Protein AF-A0A817H2T9-F1 (afdb_monomer_lite)

Sequence (141 aa):
MSSAGDNTNNDQTVTIPSGDANQVIPAGVVGNSAQSTLNPNVPHTKADLDNHANQLNPNNPRYAGHQERLAAAAASREAAALHQKAQAAYQYANQLEATALEAQEAANQLHQEAILCAQQASMGANTRRESVSMSGRPFTR

Foldseek 3Di:
DDDDDDDDDDDDDDDDDDDDDDDPDPDDDDDDPPPPPPPVPDPQDPVNVVVVVLVPDPPNVVVVCPVVVVVVVVVVVVVVVVVVVVVVVVVVVVVVVVVVVVVVVVVVVVVVVVVVVVVVVVVVVVVVVVVVVPPDDPDDD

Structure (mmCIF, N/CA/C/O backbone):
data_AF-A0A817H2T9-F1
#
_entry.id   AF-A0A817H2T9-F1
#
loop_
_atom_site.group_PDB
_atom_site.id
_atom_site.type_symbol
_atom_site.label_atom_id
_atom_site.label_alt_id
_atom_site.label_comp_id
_atom_site.label_asym_id
_atom_site.label_entity_id
_atom_site.label_seq_id
_atom_site.pdbx_PDB_ins_code
_atom_site.Cartn_x
_atom_site.Cartn_y
_atom_site.Cartn_z
_atom_site.occupancy
_atom_site.B_iso_or_equiv
_atom_site.auth_seq_id
_atom_site.auth_comp_id
_atom_site.auth_asym_id
_atom_site.auth_atom_id
_atom_site.pdbx_PDB_model_num
ATOM 1 N N . MET A 1 1 ? 39.437 -14.691 5.733 1.00 40.34 1 MET A N 1
ATOM 2 C CA . MET A 1 1 ? 40.181 -13.914 4.724 1.00 40.34 1 MET A CA 1
ATOM 3 C C . MET A 1 1 ? 39.245 -12.852 4.179 1.00 40.34 1 MET A C 1
ATOM 5 O O . MET A 1 1 ? 38.213 -13.239 3.662 1.00 40.34 1 MET A O 1
ATOM 9 N N . SER A 1 2 ? 39.608 -11.587 4.428 1.00 41.94 2 SER A N 1
ATOM 10 C CA . SER A 1 2 ? 39.316 -10.328 3.710 1.00 41.94 2 SER A CA 1
ATOM 11 C C . SER A 1 2 ? 37.922 -10.077 3.119 1.00 41.94 2 SER A C 1
ATOM 13 O O . SER A 1 2 ? 37.378 -10.919 2.428 1.00 41.94 2 SER A O 1
ATOM 15 N N . SER A 1 3 ? 37.342 -8.883 3.155 1.00 40.16 3 SER A N 1
ATOM 16 C CA . SER A 1 3 ? 37.561 -7.597 3.834 1.00 40.16 3 SER A CA 1
ATOM 17 C C . SER A 1 3 ? 36.453 -6.701 3.270 1.00 40.16 3 SER A C 1
ATOM 19 O O . SER A 1 3 ? 36.126 -6.808 2.089 1.00 40.16 3 SER A O 1
ATOM 21 N N . ALA A 1 4 ? 35.903 -5.831 4.111 1.00 47.75 4 ALA A N 1
ATOM 22 C CA . ALA A 1 4 ? 34.955 -4.783 3.764 1.00 47.75 4 ALA A CA 1
ATOM 23 C C . ALA A 1 4 ? 35.495 -3.834 2.679 1.00 47.75 4 ALA A C 1
ATOM 25 O O . ALA A 1 4 ? 36.705 -3.628 2.561 1.00 47.75 4 ALA A O 1
ATOM 26 N N . GLY A 1 5 ? 34.569 -3.240 1.928 1.00 43.91 5 GLY A N 1
ATOM 27 C CA . GLY A 1 5 ? 34.800 -2.105 1.044 1.00 43.91 5 GLY A CA 1
ATOM 28 C C . GLY A 1 5 ? 33.702 -1.078 1.281 1.00 43.91 5 GLY A C 1
ATOM 29 O O . GLY A 1 5 ? 32.745 -1.011 0.513 1.00 43.91 5 GLY A O 1
ATOM 30 N N . ASP A 1 6 ? 33.831 -0.352 2.391 1.00 40.09 6 ASP A N 1
ATOM 31 C CA . ASP A 1 6 ? 33.070 0.852 2.709 1.00 40.09 6 ASP A CA 1
ATOM 32 C C . ASP A 1 6 ? 33.273 1.910 1.619 1.00 40.09 6 ASP A C 1
ATOM 34 O O . ASP A 1 6 ? 34.397 2.232 1.230 1.00 40.09 6 ASP A O 1
ATOM 38 N N . ASN A 1 7 ? 32.165 2.464 1.131 1.00 46.22 7 ASN A N 1
ATOM 39 C CA . ASN A 1 7 ? 32.153 3.582 0.199 1.00 46.22 7 ASN A CA 1
ATOM 40 C C . ASN A 1 7 ? 32.037 4.890 0.992 1.00 46.22 7 ASN A C 1
ATOM 42 O O . ASN A 1 7 ? 30.945 5.425 1.179 1.00 46.22 7 ASN A O 1
ATOM 46 N N . THR A 1 8 ? 33.169 5.386 1.485 1.00 44.97 8 THR A N 1
ATOM 47 C CA . THR A 1 8 ? 33.287 6.715 2.093 1.00 44.97 8 THR A CA 1
ATOM 48 C C . THR A 1 8 ? 33.990 7.652 1.124 1.00 44.97 8 THR A C 1
ATOM 50 O O . THR A 1 8 ? 35.210 7.621 1.001 1.00 44.97 8 THR A O 1
ATOM 53 N N . ASN A 1 9 ? 33.227 8.504 0.449 1.00 42.25 9 ASN A N 1
ATOM 54 C CA . ASN A 1 9 ? 33.768 9.677 -0.231 1.00 42.25 9 ASN A CA 1
ATOM 55 C C . ASN A 1 9 ? 32.742 10.803 -0.165 1.00 42.25 9 ASN A C 1
ATOM 57 O O . ASN A 1 9 ? 32.077 11.103 -1.152 1.00 42.25 9 ASN A O 1
ATOM 61 N N . ASN A 1 10 ? 32.582 11.397 1.017 1.00 47.50 10 ASN A N 1
ATOM 62 C CA . ASN A 1 10 ? 32.003 12.730 1.115 1.00 47.50 10 ASN A CA 1
ATOM 63 C C . ASN A 1 10 ? 32.319 13.393 2.461 1.00 47.50 10 ASN A C 1
ATOM 65 O O . ASN A 1 10 ? 31.408 13.637 3.241 1.00 47.50 10 ASN A O 1
ATOM 69 N N . ASP A 1 11 ? 33.594 13.650 2.759 1.00 45.78 11 ASP A N 1
ATOM 70 C CA . ASP A 1 11 ? 33.909 14.713 3.719 1.00 45.78 11 ASP A CA 1
ATOM 71 C C . ASP A 1 11 ? 35.365 15.174 3.603 1.00 45.78 11 ASP A C 1
ATOM 73 O O . ASP A 1 11 ? 36.266 14.569 4.177 1.00 45.78 11 ASP A O 1
ATOM 77 N N . GLN A 1 12 ? 35.603 16.241 2.839 1.00 41.78 12 GLN A N 1
ATOM 78 C CA . GLN A 1 12 ? 36.712 17.159 3.102 1.00 41.78 12 GLN A CA 1
ATOM 79 C C . GLN A 1 12 ? 36.248 18.585 2.809 1.00 41.78 12 GLN A C 1
ATOM 81 O O . GLN A 1 12 ? 36.297 19.079 1.683 1.00 41.78 12 GLN A O 1
ATOM 86 N N . THR A 1 13 ? 35.782 19.252 3.861 1.00 42.66 13 THR A N 1
ATOM 87 C CA . THR A 1 13 ? 35.666 20.707 3.931 1.00 42.66 13 THR A CA 1
ATOM 88 C C . THR A 1 13 ? 37.057 21.333 3.797 1.00 42.66 13 THR A C 1
ATOM 90 O O . THR A 1 13 ? 37.914 21.123 4.657 1.00 42.66 13 THR A O 1
ATOM 93 N N . VAL A 1 14 ? 37.293 22.114 2.741 1.00 42.47 14 VAL A N 1
ATOM 94 C CA . VAL A 1 14 ? 38.533 22.885 2.576 1.00 42.47 14 VAL A CA 1
ATOM 95 C C . VAL A 1 14 ? 38.307 24.315 3.059 1.00 42.47 14 VAL A C 1
ATOM 97 O O . VAL A 1 14 ? 37.617 25.109 2.422 1.00 42.47 14 VAL A O 1
ATOM 100 N N . THR A 1 15 ? 38.922 24.638 4.195 1.00 38.88 15 THR A N 1
ATOM 101 C CA . THR A 1 15 ? 39.158 26.008 4.660 1.00 38.88 15 THR A CA 1
ATOM 102 C C . THR A 1 15 ? 40.142 26.690 3.711 1.00 38.88 15 THR A C 1
ATOM 104 O O . THR A 1 15 ? 41.254 26.201 3.526 1.00 38.88 15 THR A O 1
ATOM 107 N N . ILE A 1 16 ? 39.752 27.821 3.119 1.00 44.97 16 ILE A N 1
ATOM 108 C CA . ILE A 1 16 ? 40.612 28.637 2.249 1.00 44.97 16 ILE A CA 1
ATOM 109 C C . ILE A 1 16 ? 41.299 29.713 3.105 1.00 44.97 16 ILE A C 1
ATOM 111 O O . ILE A 1 16 ? 40.602 30.598 3.606 1.00 44.97 16 ILE A O 1
ATOM 115 N N . PRO A 1 17 ? 42.638 29.721 3.255 1.00 43.69 17 PRO A N 1
ATOM 116 C CA . PRO A 1 17 ? 43.346 30.926 3.638 1.00 43.69 17 PRO A CA 1
ATOM 117 C C . PRO A 1 17 ? 43.644 31.755 2.383 1.00 43.69 17 PRO A C 1
ATOM 119 O O . PRO A 1 17 ? 44.238 31.289 1.413 1.00 43.69 17 PRO A O 1
ATOM 122 N N . SER A 1 18 ? 43.185 33.001 2.421 1.00 51.47 18 SER A N 1
ATOM 123 C CA . SER A 1 18 ? 43.515 34.071 1.483 1.00 51.47 18 SER A CA 1
ATOM 124 C C . SER A 1 18 ? 45.024 34.344 1.467 1.00 51.47 18 SER A C 1
ATOM 126 O O . SER A 1 18 ? 45.608 34.525 2.533 1.00 51.47 18 SER A O 1
ATOM 128 N N . GLY A 1 19 ? 45.633 34.458 0.281 1.00 40.84 19 GLY A N 1
ATOM 129 C CA . GLY A 1 19 ? 46.978 35.028 0.133 1.00 40.84 19 GLY A CA 1
ATOM 130 C C . GLY A 1 19 ? 47.768 34.563 -1.095 1.00 40.84 19 GLY A C 1
ATOM 131 O O . GLY A 1 19 ? 48.317 33.472 -1.094 1.00 40.84 19 GLY A O 1
ATOM 132 N N . ASP A 1 20 ? 47.843 35.450 -2.088 1.00 39.31 20 ASP A N 1
ATOM 133 C CA . ASP A 1 20 ? 48.924 35.665 -3.064 1.00 39.31 20 ASP A CA 1
ATOM 134 C C . ASP A 1 20 ? 49.402 34.576 -4.057 1.00 39.31 20 ASP A C 1
ATOM 136 O O . ASP A 1 20 ? 50.111 33.624 -3.751 1.00 39.31 20 ASP A O 1
ATOM 140 N N . ALA A 1 21 ? 49.096 34.868 -5.331 1.00 52.25 21 ALA A N 1
ATOM 141 C CA . ALA A 1 21 ? 50.035 34.988 -6.453 1.00 52.25 21 ALA A CA 1
ATOM 142 C C . ALA A 1 21 ? 51.079 33.876 -6.695 1.00 52.25 21 ALA A C 1
ATOM 144 O O . ALA A 1 21 ? 52.276 34.100 -6.558 1.00 52.25 21 ALA A O 1
ATOM 145 N N . ASN A 1 22 ? 50.629 32.724 -7.202 1.00 45.31 22 ASN A N 1
ATOM 146 C CA . ASN A 1 22 ? 51.209 32.045 -8.379 1.00 45.31 22 ASN A CA 1
ATOM 147 C C . ASN A 1 22 ? 50.418 30.759 -8.654 1.00 45.31 22 ASN A C 1
ATOM 149 O O . ASN A 1 22 ? 50.755 29.683 -8.160 1.00 45.31 22 ASN A O 1
ATOM 153 N N . GLN A 1 23 ? 49.339 30.845 -9.434 1.00 38.88 23 GLN A N 1
ATOM 154 C CA . GLN A 1 23 ? 48.657 29.634 -9.889 1.00 38.88 23 GLN A CA 1
ATOM 155 C C . GLN A 1 23 ? 49.365 29.073 -11.123 1.00 38.88 23 GLN A C 1
ATOM 157 O O . GLN A 1 23 ? 49.098 29.457 -12.259 1.00 38.88 23 GLN A O 1
ATOM 162 N N . VAL A 1 24 ? 50.267 28.127 -10.869 1.00 46.53 24 VAL A N 1
ATOM 163 C CA . VAL A 1 24 ? 50.585 27.053 -11.811 1.00 46.53 24 VAL A CA 1
ATOM 164 C C . VAL A 1 24 ? 49.284 26.288 -12.046 1.00 46.53 24 VAL A C 1
ATOM 166 O O . VAL A 1 24 ? 48.805 25.610 -11.143 1.00 46.53 24 VAL A O 1
ATOM 169 N N . ILE A 1 25 ? 48.688 26.434 -13.230 1.00 44.66 25 ILE A N 1
ATOM 170 C CA . ILE A 1 25 ? 47.496 25.677 -13.629 1.00 44.66 25 ILE A CA 1
ATOM 171 C C . ILE A 1 25 ? 47.930 24.218 -13.865 1.00 44.66 25 ILE A C 1
ATOM 173 O O . ILE A 1 25 ? 48.711 23.970 -14.788 1.00 44.66 25 ILE A O 1
ATOM 177 N N . PRO A 1 26 ? 47.464 23.239 -13.066 1.00 43.03 26 PRO A N 1
ATOM 178 C CA . PRO A 1 26 ? 47.721 21.828 -13.313 1.00 43.03 26 PRO A CA 1
ATOM 179 C C . PRO A 1 26 ? 46.874 21.346 -14.495 1.00 43.03 26 PRO A C 1
ATOM 181 O O . PRO A 1 26 ? 45.735 21.776 -14.680 1.00 43.03 26 PRO A O 1
ATOM 184 N N . ALA A 1 27 ? 47.431 20.428 -15.283 1.00 46.00 27 ALA A N 1
ATOM 185 C CA . ALA A 1 27 ? 46.771 19.773 -16.406 1.00 46.00 27 ALA A CA 1
ATOM 186 C C . ALA A 1 27 ? 45.490 19.050 -15.951 1.00 46.00 27 ALA A C 1
ATOM 188 O O . ALA A 1 27 ? 45.538 17.905 -15.510 1.00 46.00 27 ALA A O 1
ATOM 189 N N . GLY A 1 28 ? 44.345 19.728 -16.015 1.00 47.56 28 GLY A N 1
ATOM 190 C CA . GLY A 1 28 ? 43.100 19.121 -15.553 1.00 47.56 28 GLY A CA 1
ATOM 191 C C . GLY A 1 28 ? 41.895 20.036 -15.393 1.00 47.56 28 GLY A C 1
ATOM 192 O O . GLY A 1 28 ? 40.995 19.672 -14.655 1.00 47.56 28 GLY A O 1
ATOM 193 N N . VAL A 1 29 ? 41.829 21.198 -16.045 1.00 53.00 29 VAL A N 1
ATOM 194 C CA . VAL A 1 29 ? 40.591 21.992 -16.106 1.00 53.00 29 VAL A CA 1
ATOM 195 C C . VAL A 1 29 ? 40.558 22.732 -17.434 1.00 53.00 29 VAL A C 1
ATOM 197 O O . VAL A 1 29 ? 41.221 23.747 -17.555 1.00 53.00 29 VAL A O 1
ATOM 200 N N . VAL A 1 30 ? 39.808 22.223 -18.414 1.00 44.22 30 VAL A N 1
ATOM 201 C CA . VAL A 1 30 ? 38.775 22.984 -19.139 1.00 44.22 30 VAL A CA 1
ATOM 202 C C . VAL A 1 30 ? 37.838 21.943 -19.747 1.00 44.22 30 VAL A C 1
ATOM 204 O O . VAL A 1 30 ? 38.146 21.306 -20.754 1.00 44.22 30 VAL A O 1
ATOM 207 N N . GLY A 1 31 ? 36.674 21.771 -19.124 1.00 48.34 31 GLY A N 1
ATOM 208 C CA . GLY A 1 31 ? 35.517 21.297 -19.858 1.00 48.34 31 GLY A CA 1
ATOM 209 C C . GLY A 1 31 ? 35.251 22.299 -20.970 1.00 48.34 31 GLY A C 1
ATOM 210 O O . GLY A 1 31 ? 34.931 23.447 -20.699 1.00 48.34 31 GLY A O 1
ATOM 211 N N . ASN A 1 32 ? 35.424 21.874 -22.211 1.00 40.41 32 ASN A N 1
ATOM 212 C CA . ASN A 1 32 ? 34.804 22.533 -23.339 1.00 40.41 32 ASN A CA 1
ATOM 213 C C . ASN A 1 32 ? 34.183 21.434 -24.182 1.00 40.41 32 ASN A C 1
ATOM 215 O O . ASN A 1 32 ? 34.826 20.787 -25.006 1.00 40.41 32 ASN A O 1
ATOM 219 N N . SER A 1 33 ? 32.883 21.266 -23.979 1.00 46.72 33 SER A N 1
ATOM 220 C CA . SER A 1 33 ? 31.929 21.225 -25.075 1.00 46.72 33 SER A CA 1
ATOM 221 C C . SER A 1 33 ? 32.259 22.327 -26.093 1.00 46.72 33 SER A C 1
ATOM 223 O O . SER A 1 33 ? 31.587 23.348 -26.168 1.00 46.72 33 SER A O 1
ATOM 225 N N . ALA A 1 34 ? 33.321 22.126 -26.871 1.00 50.28 34 ALA A N 1
ATOM 226 C CA . ALA A 1 34 ? 33.416 22.671 -28.205 1.00 50.28 34 ALA A CA 1
ATOM 227 C C . ALA A 1 34 ? 32.360 21.875 -28.988 1.00 50.28 34 ALA A C 1
ATOM 229 O O . ALA A 1 34 ? 32.623 20.801 -29.508 1.00 50.28 34 ALA A O 1
ATOM 230 N N . GLN A 1 35 ? 31.086 22.273 -29.021 1.00 45.78 35 GLN A N 1
ATOM 231 C CA . GLN A 1 35 ? 30.671 23.444 -29.788 1.00 45.78 35 GLN A CA 1
ATOM 232 C C . GLN A 1 35 ? 31.790 23.815 -30.754 1.00 45.78 35 GLN A C 1
ATOM 234 O O . GLN A 1 35 ? 32.546 24.753 -30.531 1.00 45.78 35 GLN A O 1
ATOM 239 N N . SER A 1 36 ? 31.964 22.919 -31.731 1.00 46.91 36 SER A N 1
ATOM 240 C CA . SER A 1 36 ? 32.807 23.089 -32.897 1.00 46.91 36 SER A CA 1
ATOM 241 C C . SER A 1 36 ? 32.422 24.433 -33.499 1.00 46.91 36 SER A C 1
ATOM 243 O O . SER A 1 36 ? 31.450 24.563 -34.242 1.00 46.91 36 SER A O 1
ATOM 245 N N . THR A 1 37 ? 33.117 25.478 -33.060 1.00 48.12 37 THR A N 1
ATOM 246 C CA . THR A 1 37 ? 33.172 26.737 -33.763 1.00 48.12 37 THR A CA 1
ATOM 247 C C . THR A 1 37 ? 33.806 26.353 -35.081 1.00 48.12 37 THR A C 1
ATOM 249 O O . THR A 1 37 ? 34.962 25.943 -35.134 1.00 48.12 37 THR A O 1
ATOM 252 N N . LEU A 1 38 ? 32.964 26.341 -36.109 1.00 52.44 38 LEU A N 1
ATOM 253 C CA . LEU A 1 38 ? 33.273 26.055 -37.499 1.00 52.44 38 LEU A CA 1
ATOM 254 C C . LEU A 1 38 ? 34.519 26.842 -37.917 1.00 52.44 38 LEU A C 1
ATOM 256 O O . LEU A 1 38 ? 34.424 27.960 -38.413 1.00 52.44 38 LEU A O 1
ATOM 260 N N . ASN A 1 39 ? 35.697 26.274 -37.690 1.00 51.06 39 ASN A N 1
ATOM 261 C CA . ASN A 1 39 ? 36.918 26.708 -38.326 1.00 51.06 39 ASN A CA 1
ATOM 262 C C . ASN A 1 39 ? 37.115 25.767 -39.519 1.00 51.06 39 ASN A C 1
ATOM 264 O O . ASN A 1 39 ? 37.545 24.629 -39.317 1.00 51.06 39 ASN A O 1
ATOM 268 N N . PRO A 1 40 ? 36.789 26.199 -40.752 1.00 58.78 40 PRO A N 1
ATOM 269 C CA . PRO A 1 40 ? 36.887 25.356 -41.944 1.00 58.78 40 PRO A CA 1
ATOM 270 C C . PRO A 1 40 ? 38.330 24.931 -42.279 1.00 58.78 40 PRO A C 1
ATOM 272 O O . PRO A 1 40 ? 38.528 24.161 -43.212 1.00 58.78 40 PRO A O 1
ATOM 275 N N . ASN A 1 41 ? 39.328 25.405 -41.522 1.00 58.00 41 ASN A N 1
ATOM 276 C CA . ASN A 1 41 ? 40.745 25.093 -41.706 1.00 58.00 41 ASN A CA 1
ATOM 277 C C . ASN A 1 41 ? 41.316 24.079 -40.700 1.00 58.00 41 ASN A C 1
ATOM 279 O O . ASN A 1 41 ? 42.531 23.882 -40.681 1.00 58.00 41 ASN A O 1
ATOM 283 N N . VAL A 1 42 ? 40.498 23.431 -39.863 1.00 62.91 42 VAL A N 1
ATOM 284 C CA . VAL A 1 42 ? 40.989 22.321 -39.029 1.00 62.91 42 VAL A CA 1
ATOM 285 C C . VAL A 1 42 ? 40.827 21.018 -39.816 1.00 62.91 42 VAL A C 1
ATOM 287 O O . VAL A 1 42 ? 39.692 20.622 -40.080 1.00 62.91 42 VAL A O 1
ATOM 290 N N . PRO A 1 43 ? 41.919 20.340 -40.219 1.00 66.69 43 PRO A N 1
ATOM 291 C CA . PRO A 1 43 ? 41.806 19.044 -40.870 1.00 66.69 43 PRO A CA 1
ATOM 292 C C . PRO A 1 43 ? 41.124 18.072 -39.906 1.00 66.69 43 PRO A C 1
ATOM 294 O O . PRO A 1 43 ? 41.623 17.834 -38.805 1.00 66.69 43 PRO A O 1
ATOM 297 N N . HIS A 1 44 ? 39.971 17.532 -40.308 1.00 74.88 44 HIS A N 1
ATOM 298 C CA . HIS A 1 44 ? 39.286 16.496 -39.543 1.00 74.88 44 HIS A CA 1
ATOM 299 C C . HIS A 1 44 ? 40.256 15.347 -39.292 1.00 74.88 44 HIS A C 1
ATOM 301 O O . HIS A 1 44 ? 40.872 14.826 -40.231 1.00 74.88 44 HIS A O 1
ATOM 307 N N . THR A 1 45 ? 40.415 14.952 -38.030 1.00 79.81 45 THR A N 1
ATOM 308 C CA . THR A 1 45 ? 41.249 13.791 -37.744 1.00 79.81 45 THR A CA 1
ATOM 309 C C . THR A 1 45 ? 40.572 12.553 -38.321 1.00 79.81 45 THR A C 1
ATOM 311 O O . THR A 1 45 ? 39.352 1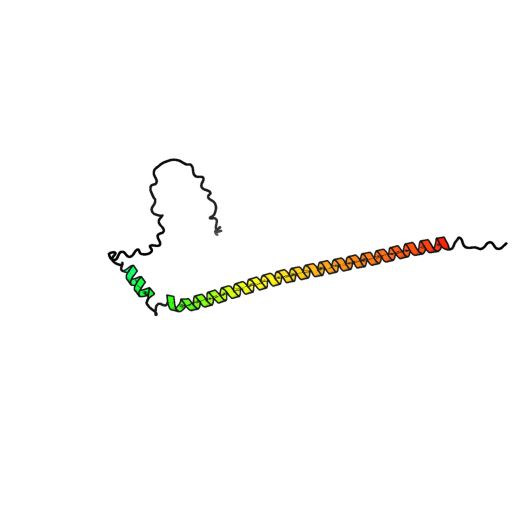2.502 -38.499 1.00 79.81 45 THR A O 1
ATOM 314 N N . LYS A 1 46 ? 41.356 11.510 -38.600 1.00 78.44 46 LYS A N 1
ATOM 315 C CA . LYS A 1 46 ? 40.796 10.226 -39.032 1.00 78.44 46 LYS A CA 1
ATOM 316 C C . LYS A 1 46 ? 39.732 9.713 -38.050 1.00 78.44 46 LYS A C 1
ATOM 318 O O . LYS A 1 46 ? 38.720 9.183 -38.486 1.00 78.44 46 LYS A O 1
ATOM 323 N N . ALA A 1 47 ? 39.928 9.934 -36.750 1.00 75.19 47 ALA A N 1
ATOM 324 C CA . ALA A 1 47 ? 38.958 9.570 -35.725 1.00 75.19 47 ALA A CA 1
ATOM 325 C C . ALA A 1 47 ? 37.638 10.347 -35.863 1.00 75.19 47 ALA A C 1
ATOM 327 O O . ALA A 1 47 ? 36.573 9.755 -35.708 1.00 75.19 47 ALA A O 1
ATOM 328 N N . ASP A 1 48 ? 37.686 11.637 -36.204 1.00 73.81 48 ASP A N 1
ATOM 329 C CA . ASP A 1 48 ? 36.481 12.446 -36.422 1.00 73.81 48 ASP A CA 1
ATOM 330 C C . ASP A 1 48 ? 35.702 11.969 -37.652 1.00 73.81 48 ASP A C 1
ATOM 332 O O . ASP A 1 48 ? 34.481 11.827 -37.586 1.00 73.81 48 ASP A O 1
ATOM 336 N N . LEU A 1 49 ? 36.404 11.654 -38.748 1.00 77.94 49 LEU A N 1
ATOM 337 C CA . LEU A 1 49 ? 35.800 11.129 -39.979 1.00 77.94 49 LEU A CA 1
ATOM 338 C C . LEU A 1 49 ? 35.219 9.723 -39.786 1.00 77.94 49 LEU A C 1
ATOM 340 O O . LEU A 1 49 ? 34.099 9.456 -40.223 1.00 77.94 49 LEU A O 1
ATOM 344 N N . ASP A 1 50 ? 35.945 8.842 -39.095 1.00 76.94 50 ASP A N 1
ATOM 345 C CA . ASP A 1 50 ? 35.489 7.485 -38.778 1.00 76.94 50 ASP A CA 1
ATOM 346 C C . ASP A 1 50 ? 34.267 7.527 -37.837 1.00 76.94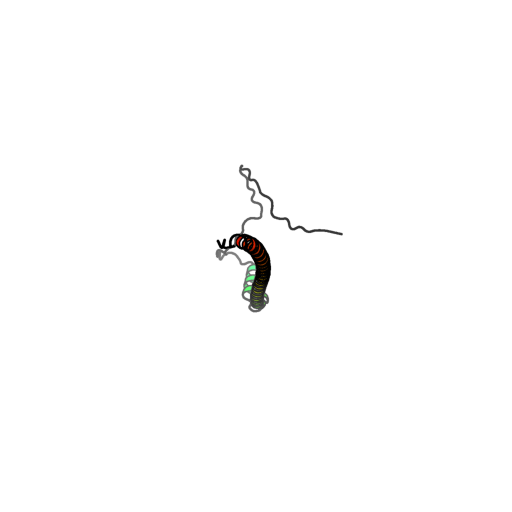 50 ASP A C 1
ATOM 348 O O . ASP A 1 50 ? 33.304 6.775 -38.016 1.00 76.94 50 ASP A O 1
ATOM 352 N N . ASN A 1 51 ? 34.253 8.449 -36.866 1.00 74.88 51 ASN A N 1
ATOM 353 C CA . ASN A 1 51 ? 33.093 8.686 -36.007 1.00 74.88 51 ASN A CA 1
ATOM 354 C C . ASN A 1 51 ? 31.897 9.224 -36.803 1.00 74.88 51 ASN A C 1
ATOM 356 O O . ASN A 1 51 ? 30.780 8.740 -36.608 1.00 74.88 51 ASN A O 1
ATOM 360 N N . HIS A 1 52 ? 32.116 10.164 -37.726 1.00 74.62 52 HIS A N 1
ATOM 361 C CA . HIS A 1 52 ? 31.063 10.701 -38.593 1.00 74.62 52 HIS A CA 1
ATOM 362 C C . HIS A 1 52 ? 30.439 9.616 -39.480 1.00 74.62 52 HIS A C 1
ATOM 364 O O . HIS A 1 52 ? 29.215 9.497 -39.560 1.00 74.62 52 HIS A O 1
ATOM 370 N N . ALA A 1 53 ? 31.270 8.777 -40.100 1.00 74.56 53 ALA A N 1
ATOM 371 C CA . ALA A 1 53 ? 30.806 7.667 -40.926 1.00 74.56 53 ALA A CA 1
ATOM 372 C C . ALA A 1 53 ? 30.012 6.631 -40.108 1.00 74.56 53 ALA A C 1
ATOM 374 O O . ALA A 1 53 ? 28.995 6.115 -40.571 1.00 74.56 53 ALA A O 1
ATOM 375 N N . ASN A 1 54 ? 30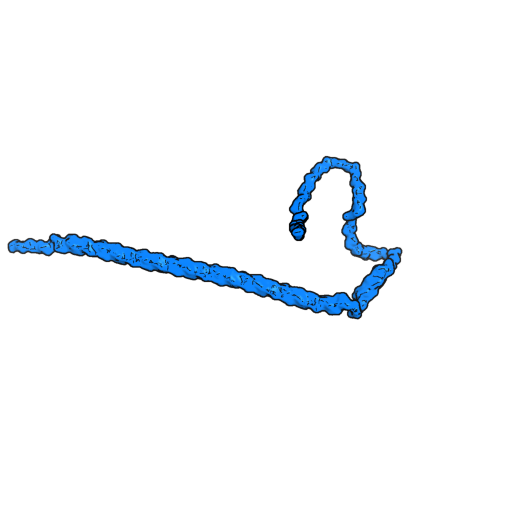.426 6.366 -38.864 1.00 75.88 54 ASN A N 1
ATOM 376 C CA . ASN A 1 54 ? 29.736 5.429 -37.975 1.00 75.88 54 ASN A CA 1
ATOM 377 C C . ASN A 1 54 ? 28.396 5.947 -37.431 1.00 75.88 54 ASN A C 1
ATOM 379 O O . ASN A 1 54 ? 27.530 5.129 -37.112 1.00 75.88 54 ASN A O 1
ATOM 383 N N . GLN A 1 55 ? 28.213 7.266 -37.309 1.00 71.38 55 GLN A N 1
ATOM 384 C CA . GLN A 1 55 ? 26.947 7.873 -36.872 1.00 71.38 55 GLN A CA 1
ATOM 385 C C . GLN A 1 55 ? 25.860 7.804 -37.950 1.00 71.38 55 GLN A C 1
ATOM 387 O O . GLN A 1 55 ? 24.683 7.667 -37.633 1.00 71.38 55 GLN A O 1
ATOM 392 N N . LEU A 1 56 ? 26.251 7.873 -39.223 1.00 74.81 56 LEU A N 1
ATOM 393 C CA . LEU A 1 56 ? 25.321 7.845 -40.354 1.00 74.81 56 LEU A CA 1
ATOM 394 C C . LEU A 1 56 ? 25.145 6.449 -40.963 1.00 74.81 56 LEU A C 1
ATOM 396 O O . LEU A 1 56 ? 24.438 6.306 -41.956 1.00 74.81 56 LEU A O 1
ATOM 400 N N . ASN A 1 57 ? 25.767 5.418 -40.386 1.00 76.69 57 ASN A N 1
ATOM 401 C CA . ASN A 1 57 ? 25.613 4.048 -40.854 1.00 76.69 57 ASN A CA 1
ATOM 402 C C . ASN A 1 57 ? 24.341 3.414 -40.253 1.00 76.69 57 ASN A C 1
ATOM 404 O O . ASN A 1 57 ? 24.351 3.057 -39.070 1.00 76.69 57 ASN A O 1
ATOM 408 N N . PRO A 1 58 ? 23.269 3.200 -41.042 1.00 70.94 58 PRO A N 1
ATOM 409 C CA . PRO A 1 58 ? 22.029 2.603 -40.544 1.00 70.94 58 PRO A CA 1
ATOM 410 C C . PRO A 1 58 ? 22.202 1.145 -40.089 1.00 70.94 58 PRO A C 1
ATOM 412 O O . PRO A 1 58 ? 21.398 0.655 -39.303 1.00 70.94 58 PRO A O 1
ATOM 415 N N . ASN A 1 59 ? 23.270 0.465 -40.522 1.00 75.12 59 ASN A N 1
ATOM 416 C CA . ASN A 1 59 ? 23.599 -0.898 -40.101 1.00 75.12 59 ASN A CA 1
ATOM 417 C C . ASN A 1 59 ? 24.456 -0.940 -38.827 1.00 75.12 59 ASN A C 1
ATOM 419 O O . ASN A 1 59 ? 24.895 -2.015 -38.418 1.00 75.12 59 ASN A O 1
ATOM 423 N N . ASN A 1 60 ? 24.744 0.205 -38.199 1.00 77.50 60 ASN A N 1
ATOM 424 C CA . ASN A 1 60 ? 25.499 0.223 -36.956 1.00 77.50 60 ASN A CA 1
ATOM 425 C C . ASN A 1 60 ? 24.644 -0.396 -35.828 1.00 77.50 60 ASN A C 1
ATOM 427 O O . ASN A 1 60 ? 23.610 0.168 -35.451 1.00 77.50 60 ASN A O 1
ATOM 431 N N . PRO A 1 61 ? 25.075 -1.525 -35.233 1.00 70.31 61 PRO A N 1
ATOM 432 C CA . PRO A 1 61 ? 24.283 -2.269 -34.253 1.00 70.31 61 PRO A CA 1
ATOM 433 C C . PRO A 1 61 ? 23.961 -1.455 -32.990 1.00 70.31 61 PRO A C 1
ATOM 435 O O . PRO A 1 61 ? 22.996 -1.760 -32.287 1.00 70.31 61 PRO A O 1
ATOM 438 N N . ARG A 1 62 ? 24.712 -0.376 -32.707 1.00 68.56 62 ARG A N 1
ATOM 439 C CA . ARG A 1 62 ? 24.400 0.542 -31.597 1.00 68.56 62 ARG A CA 1
ATOM 440 C C . ARG A 1 62 ? 23.053 1.252 -31.785 1.00 68.56 62 ARG A C 1
ATOM 442 O O . ARG A 1 62 ? 22.409 1.534 -30.772 1.00 68.56 62 ARG A O 1
ATOM 449 N N . TYR A 1 63 ? 22.634 1.507 -33.029 1.00 66.69 63 TYR A N 1
ATOM 450 C CA . TYR A 1 63 ? 21.333 2.107 -33.351 1.00 66.69 63 TYR A CA 1
ATOM 451 C C . TYR A 1 63 ? 20.200 1.078 -33.315 1.00 66.69 63 TYR A C 1
ATOM 453 O O . TYR A 1 63 ? 19.144 1.376 -32.760 1.00 66.69 63 TYR A O 1
ATOM 461 N N . ALA A 1 64 ? 20.436 -0.140 -33.815 1.00 66.38 64 ALA A N 1
ATOM 462 C CA . ALA A 1 64 ? 19.431 -1.208 -33.845 1.00 66.38 64 ALA A CA 1
ATOM 463 C C . ALA A 1 64 ? 18.881 -1.537 -32.442 1.00 66.38 64 ALA A C 1
ATOM 465 O O . ALA A 1 64 ? 17.673 -1.601 -32.244 1.00 66.38 64 ALA A O 1
ATOM 466 N N . GLY A 1 65 ? 19.751 -1.622 -31.431 1.00 69.44 65 GLY A N 1
ATOM 467 C CA . GLY A 1 65 ? 19.339 -1.879 -30.044 1.00 69.44 65 GLY A CA 1
ATOM 468 C C . GLY A 1 65 ? 18.932 -0.635 -29.243 1.00 69.44 65 GLY A C 1
ATOM 469 O O . GLY A 1 65 ? 18.810 -0.713 -28.017 1.00 69.44 65 GLY A O 1
ATOM 470 N N . HIS A 1 66 ? 18.822 0.553 -29.855 1.00 77.19 66 HIS A N 1
ATOM 471 C CA . HIS A 1 66 ? 18.469 1.768 -29.109 1.00 77.19 66 HIS A CA 1
ATOM 472 C C . HIS A 1 66 ? 16.974 1.817 -28.777 1.00 77.19 66 HIS A C 1
ATOM 474 O O . HIS A 1 66 ? 16.625 2.065 -27.625 1.00 77.19 66 HIS A O 1
ATOM 480 N N . GLN A 1 67 ? 16.106 1.519 -29.747 1.00 76.25 67 GLN A N 1
ATOM 481 C CA . GLN A 1 67 ? 14.654 1.514 -29.535 1.00 76.25 67 GLN A CA 1
ATOM 482 C C . GLN A 1 67 ? 14.229 0.443 -28.524 1.00 76.25 67 GLN A C 1
ATOM 484 O O . GLN A 1 67 ? 13.459 0.735 -27.613 1.00 76.25 67 GLN A O 1
ATOM 489 N N . GLU A 1 68 ? 14.803 -0.758 -28.610 1.00 80.69 68 GLU A N 1
ATOM 490 C CA . GLU A 1 68 ? 14.544 -1.840 -27.652 1.00 80.69 68 GLU A CA 1
ATOM 491 C C . GLU A 1 68 ? 14.979 -1.467 -26.232 1.00 80.69 68 GLU A C 1
ATOM 493 O O . GLU A 1 68 ? 14.238 -1.693 -25.277 1.00 80.69 68 GLU A O 1
ATOM 498 N N . ARG A 1 69 ? 16.143 -0.818 -26.073 1.00 82.12 69 ARG A N 1
ATOM 499 C CA . ARG A 1 69 ? 16.586 -0.317 -24.761 1.00 82.12 69 ARG A CA 1
ATOM 500 C C . ARG A 1 69 ? 15.675 0.774 -24.213 1.00 82.12 69 ARG A C 1
ATOM 502 O O . ARG A 1 69 ? 15.451 0.802 -23.007 1.00 82.12 69 ARG A O 1
ATOM 509 N N . LEU A 1 70 ? 15.147 1.658 -25.060 1.00 83.38 70 LEU A N 1
ATOM 510 C CA . LEU A 1 70 ? 14.184 2.675 -24.630 1.00 83.38 70 LEU A CA 1
ATOM 511 C C . LEU A 1 70 ? 12.857 2.042 -24.198 1.00 83.38 70 LEU A C 1
ATOM 513 O O . LEU A 1 70 ? 12.337 2.407 -23.145 1.00 83.38 70 LEU A O 1
ATOM 517 N N . ALA A 1 71 ? 12.348 1.066 -24.953 1.00 83.06 71 ALA A N 1
ATOM 518 C CA . ALA A 1 71 ? 11.139 0.326 -24.598 1.00 83.06 71 ALA A CA 1
ATOM 519 C C . ALA A 1 71 ? 11.318 -0.464 -23.289 1.00 83.06 71 ALA A C 1
ATOM 521 O O . ALA A 1 71 ? 10.482 -0.373 -22.392 1.00 83.06 71 ALA A O 1
ATOM 522 N N . ALA A 1 72 ? 12.446 -1.162 -23.126 1.00 83.81 72 ALA A N 1
ATOM 523 C CA . ALA A 1 72 ? 12.778 -1.875 -21.895 1.00 83.81 72 ALA A CA 1
ATOM 524 C C . ALA A 1 72 ? 12.945 -0.923 -20.699 1.00 83.81 72 ALA A C 1
ATOM 526 O O . ALA A 1 72 ? 12.486 -1.220 -19.596 1.00 83.81 72 ALA A O 1
ATOM 527 N N . ALA A 1 73 ? 13.557 0.248 -20.905 1.00 87.69 73 ALA A N 1
ATOM 528 C CA . ALA A 1 73 ? 13.674 1.2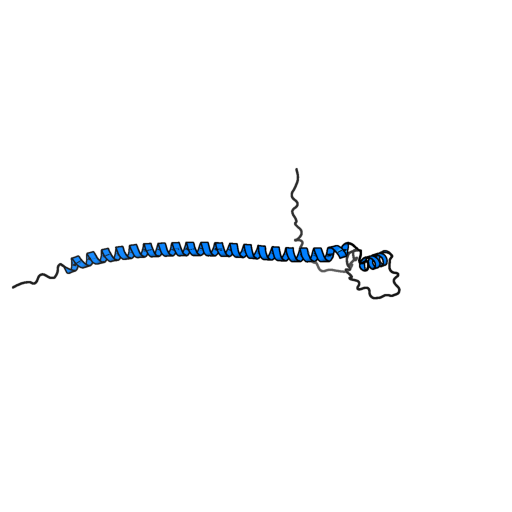67 -19.868 1.00 87.69 73 ALA A CA 1
ATOM 529 C C . ALA A 1 73 ? 12.307 1.853 -19.482 1.00 87.69 73 ALA A C 1
ATOM 531 O O . ALA A 1 73 ? 12.069 2.090 -18.300 1.00 87.69 73 ALA A O 1
ATOM 532 N N . ALA A 1 74 ? 11.407 2.068 -20.444 1.00 89.06 74 ALA A N 1
ATOM 533 C CA . ALA A 1 74 ? 10.045 2.523 -20.176 1.00 89.06 74 ALA A CA 1
ATOM 534 C C . ALA A 1 74 ? 9.253 1.478 -19.372 1.00 89.06 74 ALA A C 1
ATOM 536 O O . ALA A 1 74 ? 8.713 1.812 -18.319 1.00 89.06 74 ALA A O 1
ATOM 537 N N . ALA A 1 75 ? 9.285 0.211 -19.796 1.00 90.88 75 ALA A N 1
ATOM 538 C CA . ALA A 1 75 ? 8.650 -0.896 -19.080 1.00 90.88 75 ALA A CA 1
ATOM 539 C C . ALA A 1 75 ? 9.214 -1.070 -17.658 1.00 90.88 75 ALA A C 1
ATOM 541 O O . ALA A 1 75 ? 8.466 -1.281 -16.708 1.00 90.88 75 ALA A O 1
ATOM 542 N N . SER A 1 76 ? 10.532 -0.923 -17.486 1.00 93.75 76 SER A N 1
ATOM 543 C CA . SER A 1 76 ? 11.178 -0.980 -16.169 1.00 93.75 76 SER A CA 1
ATOM 544 C C . SER A 1 76 ? 10.719 0.155 -15.245 1.00 93.75 76 SER A C 1
ATOM 546 O O . SER A 1 76 ? 10.409 -0.082 -14.077 1.00 93.75 76 SER A O 1
ATOM 548 N N . ARG A 1 77 ? 10.596 1.386 -15.764 1.00 92.88 77 ARG A N 1
ATOM 549 C CA . ARG A 1 77 ? 10.056 2.520 -14.991 1.00 92.88 77 ARG A CA 1
ATOM 550 C C . ARG A 1 77 ? 8.602 2.295 -14.590 1.00 92.88 77 ARG A C 1
ATOM 552 O O . ARG A 1 77 ? 8.240 2.591 -13.455 1.00 92.88 77 ARG A O 1
ATOM 559 N N . GLU A 1 78 ? 7.784 1.769 -15.497 1.00 93.12 78 GLU A N 1
ATOM 560 C CA . GLU A 1 78 ? 6.383 1.453 -15.213 1.00 93.12 78 GLU A CA 1
ATOM 561 C C . GLU A 1 78 ? 6.259 0.364 -14.140 1.00 93.12 78 GLU A C 1
ATOM 563 O O . GLU A 1 78 ? 5.529 0.537 -13.162 1.00 93.12 78 GLU A O 1
ATOM 568 N N . ALA A 1 79 ? 7.041 -0.712 -14.251 1.00 93.81 79 ALA A N 1
ATOM 569 C CA . ALA A 1 79 ? 7.090 -1.768 -13.244 1.00 93.81 79 ALA A CA 1
ATOM 570 C C . ALA A 1 79 ? 7.529 -1.232 -11.869 1.00 93.81 79 ALA A C 1
ATOM 572 O O . ALA A 1 79 ? 6.938 -1.587 -10.847 1.00 93.81 79 ALA A O 1
ATOM 573 N N . ALA A 1 80 ? 8.518 -0.333 -11.833 1.00 94.94 80 ALA A N 1
ATOM 574 C CA . ALA A 1 80 ? 8.957 0.314 -10.598 1.00 94.94 80 ALA A CA 1
ATOM 575 C C . ALA A 1 80 ? 7.853 1.187 -9.973 1.00 94.94 80 ALA A C 1
ATOM 577 O O . ALA A 1 80 ? 7.641 1.129 -8.760 1.00 94.94 80 ALA A O 1
ATOM 578 N N . ALA A 1 81 ? 7.109 1.946 -10.783 1.00 96.56 81 ALA A N 1
ATOM 579 C CA . ALA A 1 81 ? 5.987 2.754 -10.306 1.00 96.56 81 ALA A CA 1
ATOM 580 C C . ALA A 1 81 ? 4.850 1.883 -9.743 1.00 96.56 81 ALA A C 1
ATOM 582 O O . ALA A 1 81 ? 4.289 2.189 -8.688 1.00 96.56 81 ALA A O 1
ATOM 583 N N . LEU A 1 82 ? 4.542 0.763 -10.405 1.00 96.56 82 LEU A N 1
ATOM 584 C CA . LEU A 1 82 ? 3.546 -0.194 -9.922 1.00 96.56 82 LEU A CA 1
ATOM 585 C C . LEU A 1 82 ? 3.984 -0.821 -8.592 1.00 96.56 82 LEU A C 1
ATOM 587 O O . LEU A 1 82 ? 3.174 -0.929 -7.671 1.00 96.56 82 LEU A O 1
ATOM 591 N N . HIS A 1 83 ? 5.268 -1.158 -8.453 1.00 96.25 83 HIS A N 1
ATOM 592 C CA . HIS A 1 83 ? 5.817 -1.680 -7.203 1.00 96.25 83 HIS A CA 1
ATOM 593 C C . HIS A 1 83 ? 5.708 -0.671 -6.051 1.00 96.25 83 HIS A C 1
ATOM 595 O O . HIS A 1 83 ? 5.240 -1.028 -4.971 1.00 96.25 83 HIS A O 1
ATOM 601 N N . GLN A 1 84 ? 6.053 0.599 -6.284 1.00 96.94 84 GLN A N 1
ATOM 602 C CA . GLN A 1 84 ? 5.884 1.660 -5.282 1.00 96.94 84 GLN A CA 1
ATOM 603 C C . GLN A 1 84 ? 4.417 1.827 -4.872 1.00 96.94 84 GLN A C 1
ATOM 605 O O . GLN A 1 84 ? 4.105 1.919 -3.685 1.00 96.94 84 GLN A O 1
ATOM 610 N N . LYS A 1 85 ? 3.497 1.806 -5.843 1.00 97.06 85 LYS A N 1
ATOM 611 C CA . LYS A 1 85 ? 2.060 1.890 -5.565 1.00 97.06 85 LYS A CA 1
ATOM 612 C C . LYS A 1 85 ? 1.571 0.705 -4.727 1.00 97.06 85 LYS A C 1
ATOM 614 O O . LYS A 1 85 ? 0.780 0.903 -3.808 1.00 97.06 85 LYS A O 1
ATOM 619 N N . ALA A 1 86 ? 2.050 -0.506 -5.010 1.00 97.31 86 ALA A N 1
ATOM 620 C CA . ALA A 1 86 ? 1.718 -1.694 -4.228 1.00 97.31 86 ALA A CA 1
ATOM 621 C C . ALA A 1 86 ? 2.239 -1.596 -2.783 1.00 97.31 86 ALA A C 1
ATOM 623 O O . ALA A 1 86 ? 1.505 -1.907 -1.847 1.00 97.31 86 ALA A O 1
ATOM 624 N N . GLN A 1 87 ? 3.464 -1.100 -2.589 1.00 97.75 87 GLN A N 1
ATOM 625 C CA . GLN A 1 87 ? 4.019 -0.859 -1.253 1.00 97.75 87 GLN A CA 1
ATOM 626 C C . GLN A 1 87 ? 3.192 0.169 -0.468 1.00 97.75 87 GLN A C 1
ATOM 628 O O . GLN A 1 87 ? 2.874 -0.064 0.698 1.00 97.75 87 GLN A O 1
ATOM 633 N N . ALA A 1 88 ? 2.794 1.274 -1.104 1.00 97.75 88 ALA A N 1
ATOM 634 C CA . ALA A 1 88 ? 1.948 2.283 -0.470 1.00 97.75 88 ALA A CA 1
ATOM 635 C C . ALA A 1 88 ? 0.568 1.718 -0.087 1.00 97.75 88 ALA A C 1
ATOM 637 O O . ALA A 1 88 ? 0.083 1.961 1.017 1.00 97.75 88 ALA A O 1
ATOM 638 N N . ALA A 1 89 ? -0.045 0.915 -0.964 1.00 97.12 89 ALA A N 1
ATOM 639 C CA . ALA A 1 89 ? -1.317 0.254 -0.676 1.00 97.12 89 ALA A CA 1
ATOM 640 C C . ALA A 1 89 ? -1.208 -0.718 0.511 1.00 97.12 89 ALA A C 1
ATOM 642 O O . ALA A 1 89 ? -2.094 -0.745 1.362 1.00 97.12 89 ALA A O 1
ATOM 643 N N . TYR A 1 90 ? -0.106 -1.468 0.604 1.00 97.12 90 TYR A N 1
ATOM 644 C CA . TYR A 1 90 ? 0.160 -2.358 1.735 1.00 97.12 90 TYR A CA 1
ATOM 645 C C . TYR A 1 90 ? 0.288 -1.588 3.057 1.00 97.12 90 TYR A C 1
ATOM 647 O O . TYR A 1 90 ? -0.315 -1.963 4.059 1.00 97.12 90 TYR A O 1
ATOM 655 N N . GLN A 1 91 ? 1.021 -0.472 3.061 1.00 97.56 91 GLN A N 1
ATOM 656 C CA . GLN A 1 91 ? 1.144 0.374 4.253 1.00 97.56 91 GLN A CA 1
ATOM 657 C C . GLN A 1 91 ? -0.209 0.940 4.695 1.00 97.56 91 GLN A C 1
ATOM 659 O O . GLN A 1 91 ? -0.515 0.933 5.886 1.00 97.56 91 GLN A O 1
ATOM 664 N N . TYR A 1 92 ? -1.031 1.384 3.743 1.00 97.06 92 TYR A N 1
ATOM 665 C CA . TYR A 1 92 ? -2.371 1.886 4.032 1.00 97.06 92 TYR A CA 1
ATOM 666 C C . TYR A 1 92 ? -3.289 0.800 4.612 1.00 97.06 92 TYR A C 1
ATOM 668 O O . TYR A 1 92 ? -4.006 1.053 5.578 1.00 97.06 92 TYR A O 1
ATOM 676 N N . ALA A 1 93 ? -3.232 -0.424 4.078 1.00 97.56 93 ALA A N 1
ATOM 677 C CA . ALA A 1 93 ? -3.997 -1.551 4.610 1.00 97.56 93 ALA A CA 1
ATOM 678 C C . ALA A 1 93 ? -3.639 -1.848 6.077 1.00 97.56 93 ALA A C 1
ATOM 680 O O . ALA A 1 93 ? -4.536 -1.995 6.905 1.00 97.56 93 ALA A O 1
ATOM 681 N N . ASN A 1 94 ? -2.348 -1.835 6.421 1.00 97.69 94 ASN A N 1
ATOM 682 C CA . ASN A 1 94 ? -1.902 -2.051 7.801 1.00 97.69 94 ASN A CA 1
ATOM 683 C C . ASN A 1 94 ? -2.376 -0.938 8.750 1.00 97.69 94 ASN A C 1
ATOM 685 O O . ASN A 1 94 ? -2.708 -1.201 9.903 1.00 97.69 94 ASN A O 1
ATOM 689 N N . GLN A 1 95 ? -2.419 0.312 8.277 1.00 97.06 95 GLN A N 1
ATOM 690 C CA . GLN A 1 95 ? -2.952 1.426 9.068 1.00 97.06 95 GLN A CA 1
ATOM 691 C C . GLN A 1 95 ? -4.449 1.250 9.337 1.00 97.06 95 GLN A C 1
ATOM 693 O O . GLN A 1 95 ? -4.888 1.444 10.468 1.00 97.06 95 GLN A O 1
ATOM 698 N N . LEU A 1 96 ? -5.224 0.840 8.327 1.00 97.00 96 LEU A N 1
ATOM 699 C CA . LEU A 1 96 ? -6.647 0.547 8.503 1.00 97.00 96 LEU A CA 1
ATOM 700 C C . LEU A 1 96 ? -6.871 -0.564 9.530 1.00 97.00 96 LEU A C 1
ATOM 702 O O . LEU A 1 96 ? -7.714 -0.411 10.412 1.00 97.00 96 LEU A O 1
ATOM 706 N N . GLU A 1 97 ? -6.094 -1.644 9.460 1.00 96.62 97 GLU A N 1
ATOM 707 C CA . GLU A 1 97 ? -6.185 -2.743 10.424 1.00 96.62 97 GLU A CA 1
ATOM 708 C C . GLU A 1 97 ? -5.892 -2.276 11.858 1.00 96.62 97 GLU A C 1
ATOM 710 O O . GLU A 1 97 ? -6.665 -2.576 12.769 1.00 96.62 97 GLU A O 1
ATOM 715 N N . ALA A 1 98 ? -4.853 -1.458 12.054 1.00 96.94 98 ALA A N 1
ATOM 716 C CA . ALA A 1 98 ? -4.540 -0.879 13.360 1.00 96.94 98 ALA A CA 1
ATOM 717 C C . ALA A 1 98 ? -5.690 -0.010 13.903 1.00 96.94 98 ALA A C 1
ATOM 719 O O . ALA A 1 98 ? -6.096 -0.170 15.054 1.00 96.94 98 ALA A O 1
ATOM 720 N N . THR A 1 99 ? -6.269 0.860 13.067 1.00 97.75 99 THR A N 1
ATOM 721 C CA . THR A 1 99 ? -7.394 1.716 13.490 1.00 97.75 99 THR A CA 1
ATOM 722 C C . THR A 1 99 ? -8.662 0.924 13.804 1.00 97.75 99 THR A C 1
ATOM 724 O O . THR A 1 99 ? -9.403 1.282 14.719 1.00 97.75 99 THR A O 1
ATOM 727 N N . ALA A 1 100 ? -8.918 -0.171 13.082 1.00 97.31 100 ALA A N 1
ATOM 728 C CA . ALA A 1 100 ? -10.061 -1.036 13.351 1.00 97.31 100 ALA A CA 1
ATOM 729 C C . ALA A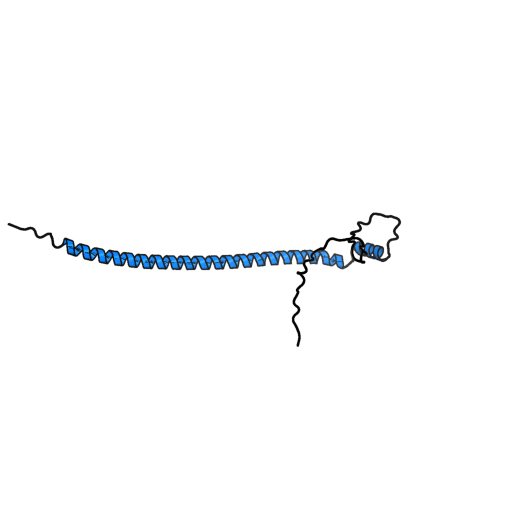 1 100 ? -9.920 -1.747 14.705 1.00 97.31 100 ALA A C 1
ATOM 731 O O . ALA A 1 100 ? -10.902 -1.874 15.439 1.00 97.31 100 ALA A O 1
ATOM 732 N N . LEU A 1 101 ? -8.702 -2.169 15.054 1.00 97.88 101 LEU A N 1
ATOM 733 C CA . LEU A 1 101 ? -8.416 -2.808 16.334 1.00 97.88 101 LEU A CA 1
ATOM 734 C C . LEU A 1 101 ? -8.570 -1.824 17.504 1.00 97.88 101 LEU A C 1
ATOM 736 O O . LEU A 1 101 ? -9.256 -2.139 18.473 1.00 97.88 101 LEU A O 1
ATOM 740 N N . GLU A 1 102 ? -8.038 -0.608 17.374 1.00 97.69 102 GLU A N 1
ATOM 741 C CA . GLU A 1 102 ? -8.208 0.453 18.378 1.00 97.69 102 GLU A CA 1
ATOM 742 C C . GLU A 1 102 ? -9.691 0.809 18.588 1.00 97.69 102 GLU A C 1
ATOM 744 O O . GLU A 1 102 ? -10.165 0.911 19.721 1.00 97.69 102 GLU A O 1
ATOM 749 N N . ALA A 1 103 ? -10.466 0.921 17.504 1.00 97.25 103 ALA A N 1
ATOM 750 C CA . ALA A 1 103 ? -11.903 1.172 17.590 1.00 97.25 103 ALA A CA 1
ATOM 751 C C . ALA A 1 103 ? -12.657 0.034 18.305 1.00 97.25 103 ALA A C 1
ATOM 753 O O . ALA A 1 103 ? -13.575 0.294 19.088 1.00 97.25 103 ALA A O 1
ATOM 754 N N . GLN A 1 104 ? -12.263 -1.222 18.070 1.00 97.94 104 GLN A N 1
ATOM 755 C CA . GLN A 1 104 ? -12.843 -2.376 18.757 1.00 97.94 104 GLN A CA 1
ATOM 756 C C . GLN A 1 104 ? -12.515 -2.366 20.256 1.00 97.94 104 GLN A C 1
ATOM 758 O O . GLN A 1 104 ? -13.386 -2.652 21.081 1.00 97.94 104 GLN A O 1
ATOM 763 N N . GLU A 1 105 ? -11.281 -2.024 20.623 1.00 97.94 105 GLU A N 1
ATOM 764 C CA . GLU A 1 105 ? -10.875 -1.890 22.022 1.00 97.94 105 GLU A CA 1
ATOM 765 C C . GLU A 1 105 ? -11.647 -0.771 22.729 1.00 97.94 105 GLU A C 1
ATOM 767 O O . GLU A 1 105 ? -12.173 -0.993 23.822 1.00 97.94 105 GLU A O 1
ATOM 772 N N . ALA A 1 106 ? -11.814 0.386 22.084 1.00 97.94 106 ALA A N 1
ATOM 773 C CA . ALA A 1 106 ? -12.617 1.488 22.614 1.00 97.94 106 ALA A CA 1
ATOM 774 C C . ALA A 1 106 ? -14.090 1.088 22.818 1.00 97.94 106 ALA A C 1
ATOM 776 O O . ALA A 1 106 ? -14.683 1.385 23.859 1.00 97.94 106 ALA A O 1
ATOM 777 N N . ALA A 1 107 ? -14.682 0.356 21.868 1.00 98.06 107 ALA A N 1
ATOM 778 C CA . ALA A 1 107 ? -16.043 -0.162 22.007 1.00 98.06 107 ALA A CA 1
ATOM 779 C C . ALA A 1 107 ? -16.170 -1.136 23.191 1.00 98.06 107 ALA A C 1
ATOM 781 O O . ALA A 1 107 ? -17.144 -1.080 23.948 1.00 98.06 107 ALA A O 1
ATOM 782 N N . ASN A 1 108 ? -15.168 -1.995 23.391 1.00 98.12 108 ASN A N 1
ATOM 783 C CA . ASN A 1 108 ? -15.129 -2.920 24.520 1.00 98.12 108 ASN A CA 1
ATOM 784 C C . ASN A 1 108 ? -15.002 -2.180 25.864 1.00 98.12 108 ASN A C 1
ATOM 786 O O . ASN A 1 108 ? -15.674 -2.559 26.825 1.00 98.12 108 ASN A O 1
ATOM 790 N N . GLN A 1 109 ? -14.193 -1.119 25.937 1.00 97.94 109 GLN A N 1
ATOM 791 C CA . GLN A 1 109 ? -14.063 -0.286 27.141 1.00 97.94 109 GLN A CA 1
ATOM 792 C C . GLN A 1 109 ? -15.388 0.400 27.490 1.00 97.94 109 GLN A C 1
ATOM 794 O O . GLN A 1 109 ? -15.877 0.253 28.611 1.00 97.94 109 GLN A O 1
ATOM 799 N N . LEU A 1 110 ? -16.032 1.049 26.514 1.00 97.94 110 LEU A N 1
ATOM 800 C CA . LEU A 1 110 ? -17.342 1.681 26.710 1.00 97.94 110 LEU A CA 1
ATOM 801 C C . LEU A 1 110 ? -18.404 0.677 27.176 1.00 97.94 110 LEU A C 1
ATOM 803 O O . LEU A 1 110 ? -19.237 0.994 28.026 1.00 97.94 110 LEU A O 1
ATOM 807 N N . HIS A 1 111 ? -18.373 -0.549 26.651 1.00 98.12 111 HIS A N 1
ATOM 808 C CA . HIS A 1 111 ? -19.283 -1.602 27.089 1.00 98.12 111 HIS A CA 1
ATOM 809 C C . HIS A 1 111 ? -19.067 -1.982 28.563 1.00 98.12 111 HIS A C 1
ATOM 811 O O . HIS A 1 111 ? -20.035 -2.114 29.315 1.00 98.12 111 HIS A O 1
ATOM 817 N N . GLN A 1 112 ? -17.811 -2.117 28.999 1.00 97.56 112 GLN A N 1
ATOM 818 C CA . GLN A 1 112 ? -17.480 -2.410 30.398 1.00 97.56 112 GLN A CA 1
ATOM 819 C C . GLN A 1 112 ? -17.902 -1.272 31.335 1.00 97.56 112 GLN A C 1
ATOM 821 O O . GLN A 1 112 ? -18.506 -1.527 32.380 1.00 97.56 112 GLN A O 1
ATOM 826 N N . GLU A 1 113 ? -17.657 -0.020 30.947 1.00 97.62 113 GLU A N 1
ATOM 827 C CA . GLU A 1 113 ? -18.095 1.153 31.710 1.00 97.62 113 GLU A CA 1
ATOM 828 C C . GLU A 1 113 ? -19.621 1.221 31.830 1.00 97.62 113 GLU A C 1
ATOM 830 O O . GLU A 1 113 ? -20.148 1.471 32.917 1.00 97.62 113 GLU A O 1
ATOM 835 N N . ALA A 1 114 ? -20.348 0.929 30.747 1.00 97.38 114 ALA A N 1
ATOM 836 C CA . ALA A 1 114 ? -21.807 0.890 30.761 1.00 97.38 114 ALA A CA 1
ATOM 837 C C . ALA A 1 114 ? -22.345 -0.171 31.738 1.00 97.38 114 ALA A C 1
ATOM 839 O O . ALA A 1 114 ? -23.295 0.099 32.480 1.00 97.38 114 ALA A O 1
ATOM 840 N N . ILE A 1 115 ? -21.717 -1.352 31.791 1.00 98.06 115 ILE A N 1
ATOM 841 C CA . ILE A 1 115 ? -22.065 -2.402 32.759 1.00 98.06 115 ILE A CA 1
ATOM 842 C C . ILE A 1 115 ? -21.839 -1.911 34.194 1.00 98.06 115 ILE A C 1
ATOM 844 O O . ILE A 1 115 ? -22.728 -2.058 35.036 1.00 98.06 115 ILE A O 1
ATOM 848 N N . LEU A 1 116 ? -20.685 -1.305 34.480 1.00 97.06 116 LEU A N 1
ATOM 849 C CA . LEU A 1 116 ? -20.373 -0.786 35.815 1.00 97.06 116 LEU A CA 1
ATOM 850 C C . LEU A 1 116 ? -21.344 0.324 36.236 1.00 97.06 116 LEU A C 1
ATOM 852 O O . LEU A 1 116 ? -21.832 0.323 37.368 1.00 97.06 116 LEU A O 1
ATOM 856 N N . CYS A 1 117 ? -21.685 1.234 35.323 1.00 96.25 117 CYS A N 1
ATOM 857 C CA . CYS A 1 117 ? -22.642 2.307 35.582 1.00 96.25 117 CYS A CA 1
ATOM 858 C C . CYS A 1 117 ? -24.042 1.749 35.898 1.00 96.25 117 CYS A C 1
ATOM 860 O O . CYS A 1 117 ? -24.680 2.166 36.869 1.00 96.25 117 CYS A O 1
ATOM 862 N N . ALA A 1 118 ? -24.494 0.737 35.148 1.00 95.56 118 ALA A N 1
ATOM 863 C CA . ALA A 1 118 ? -25.760 0.055 35.414 1.00 95.56 118 ALA A CA 1
ATOM 864 C C . ALA A 1 118 ? -25.765 -0.654 36.783 1.00 95.56 118 ALA A C 1
ATOM 866 O O . ALA A 1 118 ? -26.743 -0.557 37.533 1.00 95.56 118 ALA A O 1
ATOM 867 N N . GLN A 1 119 ? -24.662 -1.316 37.151 1.00 93.81 119 GLN A N 1
ATOM 868 C CA . GLN A 1 119 ? -24.509 -1.941 38.468 1.00 93.81 119 GLN A CA 1
ATOM 869 C C . GLN A 1 119 ? -24.587 -0.900 39.595 1.00 93.81 119 GLN A C 1
ATOM 871 O O . GLN A 1 119 ? -25.352 -1.084 40.546 1.00 93.81 119 GLN A O 1
ATOM 876 N N . GLN A 1 120 ? -23.881 0.228 39.472 1.00 91.38 120 GLN A N 1
ATOM 877 C CA . GLN A 1 120 ? -23.921 1.319 40.454 1.00 91.38 120 GLN A CA 1
ATOM 878 C C . GLN A 1 120 ? -25.327 1.913 40.612 1.00 91.38 120 GLN A C 1
ATOM 880 O O . GLN A 1 120 ? -25.798 2.099 41.740 1.00 91.38 120 GLN A O 1
ATOM 885 N N . ALA A 1 121 ? -26.031 2.149 39.501 1.00 91.75 121 ALA A N 1
ATOM 886 C CA . ALA A 1 121 ? -27.402 2.655 39.521 1.00 91.75 121 ALA A CA 1
ATOM 887 C C . ALA A 1 121 ? -28.360 1.705 40.265 1.00 91.75 121 ALA A C 1
ATOM 889 O O . ALA A 1 121 ? -29.199 2.157 41.049 1.00 91.75 121 ALA A O 1
ATOM 890 N N . SER A 1 122 ? -28.203 0.389 40.083 1.00 90.81 122 SER A N 1
ATOM 891 C CA . SER A 1 122 ? -29.032 -0.608 40.773 1.00 90.81 122 SER A CA 1
ATOM 892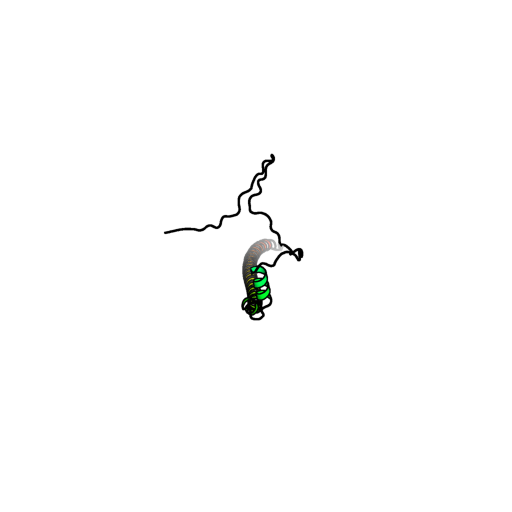 C C . SER A 1 122 ? -28.827 -0.613 42.298 1.00 90.81 122 SER A C 1
ATOM 894 O O . SER A 1 122 ? -29.798 -0.681 43.055 1.00 90.81 122 SER A O 1
ATOM 896 N N . MET A 1 123 ? -27.585 -0.443 42.770 1.00 82.88 123 MET A N 1
ATOM 897 C CA . MET A 1 123 ? -27.273 -0.379 44.205 1.00 82.88 123 MET A CA 1
ATOM 898 C C . MET A 1 123 ? -27.842 0.887 44.869 1.00 82.88 123 MET A C 1
ATOM 900 O O . MET A 1 123 ? -28.379 0.826 45.980 1.00 82.88 123 MET A O 1
ATOM 904 N N . GLY A 1 124 ? -27.783 2.032 44.180 1.00 78.25 124 GLY A N 1
ATOM 905 C CA . GLY A 1 124 ? -28.379 3.286 44.657 1.00 78.25 124 GLY A CA 1
ATOM 906 C C . GLY A 1 124 ? -29.915 3.263 44.706 1.00 78.25 124 GLY A C 1
ATOM 907 O O . GLY A 1 124 ? -30.527 3.881 45.580 1.00 78.25 124 GLY A O 1
ATOM 908 N N . ALA A 1 125 ? -30.564 2.529 43.798 1.00 71.06 125 ALA A N 1
ATOM 909 C CA . ALA A 1 125 ? -32.022 2.403 43.782 1.00 71.06 125 ALA A CA 1
ATOM 910 C C . ALA A 1 125 ? -32.559 1.571 44.963 1.00 71.06 125 ALA A C 1
ATOM 912 O O . ALA A 1 125 ? -33.582 1.931 45.553 1.00 71.06 125 ALA A O 1
ATOM 913 N N . ASN A 1 126 ? -31.857 0.500 45.351 1.00 67.88 126 ASN A N 1
ATOM 914 C CA . ASN A 1 126 ? -32.265 -0.351 46.475 1.00 67.88 126 ASN A CA 1
ATOM 915 C C . ASN A 1 126 ? -32.189 0.388 47.820 1.00 67.88 126 ASN A C 1
ATOM 917 O O . ASN A 1 126 ? -33.128 0.326 48.612 1.00 67.88 126 ASN A O 1
ATOM 921 N N . THR A 1 127 ? -31.141 1.185 48.037 1.00 66.69 127 THR A N 1
ATOM 922 C CA . THR A 1 127 ? -30.974 1.982 49.267 1.00 66.69 127 THR A CA 1
ATOM 923 C C . THR A 1 127 ? -32.020 3.097 49.419 1.00 66.69 127 THR A C 1
ATOM 925 O O . THR A 1 127 ? -32.429 3.413 50.537 1.00 66.69 127 THR A O 1
ATOM 928 N N . ARG A 1 128 ? -32.531 3.674 48.317 1.00 61.16 128 ARG A N 1
ATOM 929 C CA . ARG A 1 128 ? -33.636 4.657 48.369 1.00 61.16 128 ARG A CA 1
ATOM 930 C C . ARG A 1 128 ? -35.011 4.044 48.642 1.00 61.16 128 ARG A C 1
ATOM 932 O O . ARG A 1 128 ? -35.878 4.742 49.158 1.00 61.16 128 ARG A O 1
ATOM 939 N N . ARG A 1 129 ? -35.247 2.775 48.301 1.00 59.34 129 ARG A N 1
ATOM 940 C CA . ARG A 1 129 ? -36.558 2.136 48.520 1.00 59.34 129 ARG A CA 1
ATOM 941 C C . ARG A 1 129 ? -36.818 1.832 49.996 1.00 59.34 129 ARG A C 1
ATOM 943 O O . ARG A 1 129 ? -37.946 1.994 50.457 1.00 59.34 129 ARG A O 1
ATOM 950 N N . GLU A 1 130 ? -35.784 1.455 50.744 1.00 58.94 130 GLU A N 1
ATOM 951 C CA . GLU A 1 130 ? -35.911 1.134 52.172 1.00 58.94 130 GLU A CA 1
ATOM 952 C C . GLU A 1 130 ? -36.159 2.376 53.041 1.00 58.94 130 GLU A C 1
ATOM 954 O O . GLU A 1 130 ? -36.923 2.313 54.003 1.00 58.94 130 GLU A O 1
ATOM 959 N N . SER A 1 131 ? -35.603 3.534 52.669 1.00 58.34 131 SER A N 1
ATOM 960 C CA . SER A 1 131 ? -35.782 4.776 53.433 1.00 58.34 131 SER A CA 1
ATOM 961 C C . SER A 1 131 ? -37.177 5.399 53.289 1.00 58.34 131 SER A C 1
ATOM 963 O O . SER A 1 131 ? -37.648 6.057 54.215 1.00 58.34 131 SER A O 1
ATOM 965 N N . VAL A 1 132 ? -37.885 5.154 52.180 1.00 58.12 132 VAL A N 1
ATOM 966 C CA . VAL A 1 132 ? -39.251 5.674 51.956 1.00 58.12 132 VAL A CA 1
ATOM 967 C C . VAL A 1 132 ? -40.326 4.789 52.608 1.00 58.12 132 VAL A C 1
ATOM 969 O O . VAL A 1 132 ? -41.402 5.274 52.952 1.00 58.12 132 VAL A O 1
ATOM 972 N N . SER A 1 133 ? -40.040 3.509 52.869 1.00 58.03 133 SER A N 1
ATOM 973 C CA . SER A 1 133 ? -41.014 2.572 53.453 1.00 58.03 133 SER A CA 1
ATOM 974 C C . SER A 1 133 ? -41.262 2.752 54.965 1.00 58.03 133 SER A C 1
ATOM 976 O O . SER A 1 133 ? -42.130 2.073 55.514 1.00 58.03 133 SER A O 1
ATOM 978 N N . MET A 1 134 ? -40.538 3.641 55.657 1.00 55.75 134 MET A N 1
ATOM 979 C CA . MET A 1 134 ? -40.598 3.767 57.125 1.00 55.75 134 MET A CA 1
ATOM 980 C C . MET A 1 134 ? -41.407 4.971 57.656 1.00 55.75 134 MET A C 1
ATOM 982 O O . MET A 1 134 ? -41.669 5.015 58.855 1.00 55.75 134 MET A O 1
ATOM 986 N N . SER A 1 135 ? -41.861 5.924 56.826 1.00 60.09 135 SER A N 1
ATOM 987 C CA . SER A 1 135 ? -42.569 7.137 57.311 1.00 60.09 135 SER A CA 1
ATOM 988 C C . SER A 1 135 ? -44.097 7.138 57.132 1.00 60.09 135 SER A C 1
ATOM 990 O O . SER A 1 135 ? -44.760 8.101 57.510 1.00 60.09 135 SER A O 1
ATOM 992 N N . GLY A 1 136 ? -44.683 6.070 56.582 1.00 57.50 136 GLY A N 1
ATOM 993 C CA . GLY A 1 136 ? -46.071 6.065 56.102 1.00 57.50 136 GLY A CA 1
ATOM 994 C C . GLY A 1 136 ? -47.096 5.287 56.933 1.00 57.50 136 GLY A C 1
ATOM 995 O O . GLY A 1 136 ? -48.048 4.783 56.344 1.00 57.50 136 GLY A O 1
ATOM 996 N N . ARG A 1 137 ? -46.943 5.128 58.257 1.00 61.00 137 ARG A N 1
ATOM 997 C CA . ARG A 1 137 ? -48.034 4.565 59.081 1.00 61.00 137 ARG A CA 1
ATOM 998 C C . ARG A 1 137 ? -49.019 5.680 59.464 1.00 61.00 137 ARG A C 1
ATOM 1000 O O . ARG A 1 137 ? -48.644 6.531 60.270 1.00 61.00 137 ARG A O 1
ATOM 1007 N N . PRO A 1 138 ? -50.257 5.706 58.929 1.00 59.38 138 PRO A N 1
ATOM 1008 C CA . PRO A 1 138 ? -51.263 6.654 59.383 1.00 59.38 138 PRO A CA 1
ATOM 1009 C C . PRO A 1 138 ? -51.619 6.337 60.837 1.00 59.38 138 PRO A C 1
ATOM 1011 O O . PRO A 1 138 ? -52.025 5.226 61.172 1.00 59.38 138 PRO A O 1
ATOM 1014 N N . PHE A 1 139 ? -51.427 7.324 61.705 1.00 63.38 139 PHE A N 1
ATOM 1015 C CA . PHE A 1 139 ? -51.854 7.281 63.095 1.00 63.38 139 PHE A CA 1
ATOM 1016 C C . PHE A 1 139 ? -53.387 7.385 63.109 1.00 63.38 139 PHE A C 1
ATOM 1018 O O . PHE A 1 139 ? -53.945 8.477 63.008 1.00 63.38 139 PHE A O 1
ATOM 1025 N N . THR A 1 140 ? -54.085 6.251 63.145 1.00 63.88 140 THR A N 1
ATOM 1026 C CA . THR A 1 140 ? -55.533 6.225 63.391 1.00 63.88 140 THR A CA 1
ATOM 1027 C C . THR A 1 140 ? -55.787 6.487 64.869 1.00 63.88 140 THR A C 1
ATOM 1029 O O . THR A 1 140 ? -55.225 5.808 65.729 1.00 63.88 140 THR A O 1
ATOM 1032 N N . ARG A 1 141 ? -56.583 7.526 65.118 1.00 58.59 141 ARG A N 1
ATOM 1033 C CA . ARG A 1 141 ? -56.976 8.047 66.426 1.00 58.59 141 ARG A CA 1
ATOM 1034 C C . ARG A 1 141 ? -58.179 7.298 66.984 1.00 58.59 141 ARG A C 1
ATOM 1036 O O . ARG A 1 141 ? -59.018 6.876 66.158 1.00 58.59 141 ARG A O 1
#

Radius of gyration: 43.45 Å; chains: 1; bounding box: 108×50×108 Å

pLDDT: mean 72.34, std 20.97, range [38.88, 98.12]

Secondary structure (DSSP, 8-state):
--------------------------S------------TTSPPPHHHHHHHHHHS-TT-HHHHHHHHHHHHHHHHHHHHHHHHHHHHHHHHHHHHHHHHHHHHHHHHHHHHHHHHHHHHHHHHHHHHHHHHTTS------